Protein AF-A0A7X7U3M4-F1 (afdb_monomer_lite)

Sequence (155 aa):
MQDWWKLTDPLQEPLPTRQEGEWWSQWEEVFHYAGPAYDKSDVKLRYGSIVGVRQESLLAYTQLHAAVWPGVLSALGDVNIRNYSIYLGQVTPGEYVLFSYFEYIGGDFDADMKRMAADKVTQLWWTYTDPLQVRLPGAPQGAQWKAVEEVFHKN

Radius of gyration: 17.01 Å; chains: 1; bounding box: 39×33×51 Å

Secondary structure (DSSP, 8-state):
-HHHHHHHGGG----TTSPTT-SSPP-EEEEEE--S---GGG--EEEEEEEEE-GGGHHHHHHHHHT--HHHHHHHHHTTEEEEEEEEEEEETTEEEEEEEEEE-SS-HHHHHHHHHH-HHHHHHHHHHGGGEEPPTTPPTT-SSEEE-------

Foldseek 3Di:
DVVVCVVCVVVDDAFPCCDPPDRHRDWAWLAWAQADDDDPVLFPDKWKWKWWFAPVLVVVQSVCRVCPDVVLSVLCNVLQKGGWIWTWDARHVRTIMIMIIITGRDDDNVVSVVSCVPDPSSVVSCVRNLVRIHQDPPADVPDRIRIDDDPDDDD

Structure (mmCIF, N/CA/C/O backbone):
data_AF-A0A7X7U3M4-F1
#
_entry.id   AF-A0A7X7U3M4-F1
#
loop_
_atom_site.group_PDB
_atom_site.id
_atom_site.type_symbol
_atom_site.label_atom_id
_atom_site.label_alt_id
_atom_site.label_comp_id
_atom_site.label_asym_id
_atom_site.label_entity_id
_atom_site.label_seq_id
_atom_site.pdbx_PDB_ins_code
_atom_site.Cartn_x
_atom_site.Cartn_y
_atom_site.Cartn_z
_atom_site.occupancy
_atom_site.B_iso_or_equiv
_atom_site.auth_seq_id
_atom_site.auth_comp_id
_atom_site.auth_asym_id
_atom_site.auth_atom_id
_atom_site.pdbx_PDB_model_num
ATOM 1 N N . MET A 1 1 ? 7.571 -12.556 27.438 1.00 69.06 1 MET A N 1
ATOM 2 C CA . MET A 1 1 ? 6.467 -12.027 26.605 1.00 69.06 1 MET A CA 1
ATOM 3 C C . MET A 1 1 ? 5.533 -11.156 27.432 1.00 69.06 1 MET A C 1
ATOM 5 O O . MET A 1 1 ? 5.425 -9.986 27.119 1.00 69.06 1 MET A O 1
ATOM 9 N N . GLN A 1 2 ? 4.980 -11.657 28.543 1.00 79.50 2 GLN A N 1
ATOM 10 C CA . GLN A 1 2 ? 4.132 -10.854 29.443 1.00 79.50 2 GLN A CA 1
ATOM 11 C C . GLN A 1 2 ? 4.812 -9.573 29.970 1.00 79.50 2 GLN A C 1
ATOM 13 O O . GLN A 1 2 ? 4.181 -8.528 30.048 1.00 79.50 2 GLN A O 1
ATOM 18 N N . ASP A 1 3 ? 6.115 -9.613 30.275 1.00 88.00 3 ASP A N 1
ATOM 19 C CA . ASP A 1 3 ? 6.838 -8.408 30.719 1.00 88.00 3 ASP A CA 1
ATOM 20 C C . ASP A 1 3 ? 7.111 -7.397 29.600 1.00 88.00 3 ASP A C 1
ATOM 22 O O . ASP A 1 3 ? 7.260 -6.213 29.875 1.00 88.00 3 ASP A O 1
ATOM 26 N N . TRP A 1 4 ? 7.144 -7.846 28.342 1.00 84.25 4 TRP A N 1
ATOM 27 C CA . TRP A 1 4 ? 7.277 -6.953 27.189 1.00 84.25 4 TRP A CA 1
ATOM 28 C C . TRP A 1 4 ? 5.996 -6.139 26.989 1.00 84.25 4 TRP A C 1
ATOM 30 O O . TRP A 1 4 ? 6.060 -4.926 26.829 1.00 84.25 4 TRP A O 1
ATOM 40 N N . TRP A 1 5 ? 4.835 -6.786 27.114 1.00 86.44 5 TRP A N 1
ATOM 41 C CA . TRP A 1 5 ? 3.524 -6.140 27.001 1.00 86.44 5 TRP A CA 1
ATOM 42 C C . TRP A 1 5 ? 3.312 -5.041 28.044 1.00 86.44 5 TRP A C 1
ATOM 44 O O . TRP A 1 5 ? 2.864 -3.953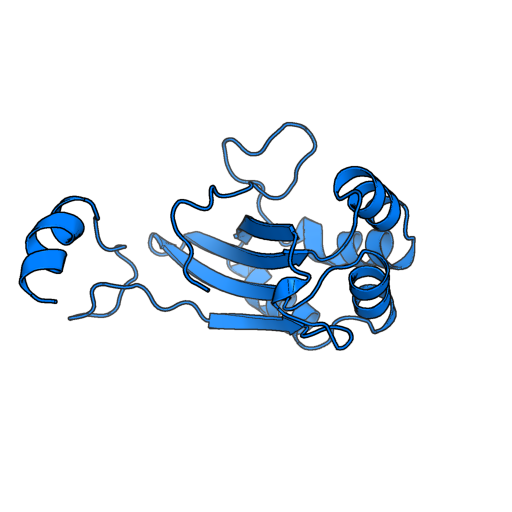 27.707 1.00 86.44 5 TRP A O 1
ATOM 54 N N . LYS A 1 6 ? 3.785 -5.232 29.283 1.00 88.94 6 LYS A N 1
ATOM 55 C CA . LYS A 1 6 ? 3.764 -4.169 30.311 1.00 88.94 6 LYS A CA 1
ATOM 56 C C . LYS A 1 6 ? 4.477 -2.882 29.878 1.00 88.94 6 LYS A C 1
ATOM 58 O O . LYS A 1 6 ? 4.138 -1.816 30.382 1.00 88.94 6 LYS A O 1
ATOM 63 N N . LEU A 1 7 ? 5.480 -2.987 29.004 1.00 90.06 7 LEU A N 1
ATOM 64 C CA . LEU A 1 7 ? 6.236 -1.843 28.496 1.00 90.06 7 LEU A CA 1
ATOM 65 C C . LEU A 1 7 ? 5.601 -1.246 27.236 1.00 90.06 7 LEU A C 1
ATOM 67 O O . LEU A 1 7 ? 5.669 -0.034 27.058 1.00 90.06 7 LEU A O 1
ATOM 71 N N . THR A 1 8 ? 5.010 -2.071 26.366 1.00 89.00 8 THR A N 1
ATOM 72 C CA . THR A 1 8 ? 4.501 -1.625 25.059 1.00 89.00 8 THR A CA 1
ATOM 73 C C . THR A 1 8 ? 3.020 -1.280 25.039 1.00 89.00 8 THR A C 1
ATOM 75 O O . THR A 1 8 ? 2.642 -0.365 24.314 1.00 89.00 8 THR A O 1
ATOM 78 N N . ASP A 1 9 ? 2.187 -1.969 25.817 1.00 88.25 9 ASP A N 1
ATOM 79 C CA . ASP A 1 9 ? 0.732 -1.769 25.817 1.00 88.25 9 ASP A CA 1
ATOM 80 C C . ASP A 1 9 ? 0.343 -0.346 26.248 1.00 88.25 9 ASP A C 1
ATOM 82 O O . ASP A 1 9 ? -0.516 0.243 25.596 1.00 88.25 9 ASP A O 1
ATOM 86 N N . PRO A 1 10 ? 0.998 0.285 27.249 1.00 93.00 10 PRO A N 1
ATOM 87 C CA . PRO A 1 10 ? 0.695 1.671 27.608 1.00 93.00 10 PRO A CA 1
ATOM 88 C C . PRO A 1 10 ? 1.074 2.704 26.535 1.00 93.00 10 PRO A C 1
ATOM 90 O O . PRO A 1 10 ? 0.710 3.868 26.670 1.00 93.00 10 PRO A O 1
ATOM 93 N N . LEU A 1 11 ? 1.838 2.314 25.505 1.00 92.06 11 LEU A N 1
ATOM 94 C CA . LEU A 1 11 ? 2.267 3.197 24.412 1.00 92.06 11 LEU A CA 1
ATOM 95 C C . LEU A 1 11 ? 1.285 3.196 23.233 1.00 92.06 11 LEU A C 1
ATOM 97 O O . LEU A 1 11 ? 1.547 3.846 22.221 1.00 92.06 11 LEU A O 1
ATOM 101 N N . GLN A 1 12 ? 0.201 2.427 23.324 1.00 91.50 12 GLN A N 1
ATOM 102 C CA . GLN A 1 12 ? -0.736 2.205 22.234 1.00 91.50 12 GLN A CA 1
ATOM 103 C C . GLN A 1 12 ? -2.165 2.386 22.730 1.00 91.50 12 GLN A C 1
ATOM 105 O O . GLN A 1 12 ? -2.521 1.967 23.828 1.00 91.50 12 GLN A O 1
ATOM 110 N N . GLU A 1 13 ? -3.003 2.967 21.880 1.00 92.38 13 GLU A N 1
ATOM 111 C CA . GLU A 1 13 ? -4.440 3.028 22.105 1.00 92.38 13 GLU A CA 1
ATOM 112 C C . GLU A 1 13 ? -5.133 2.164 21.050 1.00 92.38 13 GLU A C 1
ATOM 114 O O . GLU A 1 13 ? -4.891 2.340 19.850 1.00 92.38 13 GLU A O 1
ATOM 119 N N . PRO A 1 14 ? -5.970 1.201 21.463 1.00 93.25 14 PRO A N 1
ATOM 120 C CA . PRO A 1 14 ? -6.587 0.293 20.519 1.00 93.25 14 PRO A CA 1
ATOM 121 C C . PRO A 1 14 ? -7.682 1.021 19.726 1.00 93.25 14 PRO A C 1
ATOM 123 O O . PRO A 1 14 ? -8.498 1.757 20.291 1.00 93.25 14 PRO A O 1
ATOM 126 N N . LEU A 1 15 ? -7.734 0.794 18.409 1.00 95.31 15 LEU A N 1
ATOM 127 C CA . LEU A 1 15 ? -8.684 1.483 17.530 1.00 95.31 15 LEU A CA 1
ATOM 128 C C . LEU A 1 15 ? -10.141 1.205 17.940 1.00 95.31 15 LEU A C 1
ATOM 130 O O . LEU A 1 15 ? -10.464 0.074 18.320 1.00 95.31 15 LEU A O 1
ATOM 134 N N . PRO A 1 16 ? -11.055 2.188 17.827 1.00 95.81 16 PRO A N 1
ATOM 135 C CA . PRO A 1 16 ? -12.472 2.011 18.164 1.00 95.81 16 PRO A CA 1
ATOM 136 C C . PRO A 1 16 ? -13.198 1.006 17.254 1.00 95.81 16 PRO A C 1
ATOM 138 O O . PRO A 1 16 ? -14.312 0.600 17.563 1.00 95.81 16 PRO A O 1
ATOM 141 N N . THR A 1 17 ? -12.583 0.612 16.137 1.00 95.69 17 THR A N 1
ATOM 142 C CA . THR A 1 17 ? -13.132 -0.306 15.127 1.00 95.69 17 THR A CA 1
ATOM 143 C C . THR A 1 17 ? -12.759 -1.770 15.358 1.00 95.69 17 THR A C 1
ATOM 145 O O . THR A 1 17 ? -13.195 -2.634 14.599 1.00 95.69 17 THR A O 1
ATOM 148 N N . ARG A 1 18 ? -11.944 -2.071 16.376 1.00 95.50 18 ARG A N 1
ATOM 149 C CA . ARG A 1 18 ? -11.622 -3.456 16.746 1.00 95.50 18 ARG A CA 1
ATOM 150 C C . ARG A 1 18 ? -12.863 -4.198 17.250 1.00 95.50 18 ARG A C 1
ATOM 152 O O . ARG A 1 18 ? -13.808 -3.585 17.745 1.00 95.50 18 ARG A O 1
ATOM 159 N N . GLN A 1 19 ? -12.831 -5.522 17.169 1.00 93.19 19 GLN A N 1
ATOM 160 C CA . GLN A 1 19 ? -13.901 -6.362 17.707 1.00 93.19 19 GLN A CA 1
ATOM 161 C C . GLN A 1 19 ? -13.879 -6.380 19.244 1.00 93.19 19 GLN A C 1
ATOM 163 O O . GLN A 1 19 ? -12.860 -6.092 19.874 1.00 93.19 19 GLN A O 1
ATOM 168 N N . GLU A 1 20 ? -15.014 -6.710 19.860 1.00 94.06 20 GLU A N 1
ATOM 169 C CA . GLU A 1 20 ? -15.101 -6.845 21.315 1.00 94.06 20 GLU A CA 1
ATOM 170 C C . GLU A 1 20 ? -14.113 -7.907 21.819 1.00 94.06 20 GLU A C 1
ATOM 172 O O . GLU A 1 20 ? -14.048 -9.012 21.288 1.00 94.06 20 GLU A O 1
ATOM 177 N N . GLY A 1 21 ? -13.330 -7.558 22.842 1.00 92.56 21 GLY A N 1
ATOM 178 C CA . GLY A 1 21 ? -12.287 -8.428 23.391 1.00 92.56 21 GLY A CA 1
ATOM 179 C C . GLY A 1 21 ? -10.953 -8.395 22.637 1.00 92.56 21 GLY A C 1
ATOM 180 O O . GLY A 1 21 ? -9.962 -8.889 23.171 1.00 92.56 21 GLY A O 1
ATOM 181 N N . GLU A 1 22 ? -10.885 -7.762 21.464 1.00 93.44 22 GLU A N 1
ATOM 182 C CA . GLU A 1 22 ? -9.647 -7.632 20.695 1.00 93.44 22 GLU A CA 1
ATOM 183 C C . GLU A 1 22 ? -8.869 -6.363 21.066 1.00 93.44 22 GLU A C 1
ATOM 185 O O . GLU A 1 22 ? -9.443 -5.334 21.436 1.00 93.44 22 GLU A O 1
ATOM 190 N N . TRP A 1 23 ? -7.539 -6.426 20.939 1.00 91.31 23 TRP A N 1
ATOM 191 C CA . TRP A 1 23 ? -6.662 -5.248 21.020 1.00 91.31 23 TRP A CA 1
ATOM 192 C C . TRP A 1 23 ? -6.420 -4.632 19.636 1.00 91.31 23 TRP A C 1
ATOM 194 O O . TRP A 1 23 ? -6.431 -3.411 19.477 1.00 91.31 23 TRP A O 1
ATOM 204 N N . TRP A 1 24 ? -6.262 -5.480 18.616 1.00 92.56 24 TRP A N 1
ATOM 205 C CA . TRP A 1 24 ? -5.972 -5.079 17.241 1.00 92.56 24 TRP A CA 1
ATOM 206 C C . TRP A 1 24 ? -7.240 -5.019 16.388 1.00 92.56 24 TRP A C 1
ATOM 208 O O . TRP A 1 24 ? -8.119 -5.872 16.494 1.00 92.56 24 TRP A O 1
ATOM 218 N N . SER A 1 25 ? -7.318 -4.027 15.499 1.00 94.62 25 SER A N 1
ATOM 219 C CA . SER A 1 25 ? -8.343 -3.980 14.453 1.00 94.62 25 SER A CA 1
ATOM 220 C C . SER A 1 25 ? -7.844 -4.759 13.237 1.00 94.62 25 SER A C 1
ATOM 222 O O . SER A 1 25 ? -6.815 -4.410 12.664 1.00 94.62 25 SER A O 1
ATOM 224 N N . GLN A 1 26 ? -8.542 -5.836 12.877 1.00 94.69 26 GLN A N 1
ATOM 225 C CA . GLN A 1 26 ? -8.191 -6.675 11.729 1.00 94.69 26 GLN A CA 1
ATOM 226 C C . GLN A 1 26 ? -8.636 -5.999 10.432 1.00 94.69 26 GLN A C 1
ATOM 228 O O . GLN A 1 26 ? -9.783 -5.563 10.325 1.00 94.69 26 GLN A O 1
ATOM 233 N N . TRP A 1 27 ? -7.731 -5.896 9.461 1.00 96.81 27 TRP A N 1
ATOM 234 C CA . TRP A 1 27 ? -7.994 -5.290 8.153 1.00 96.81 27 TRP A CA 1
ATOM 235 C C . TRP A 1 27 ? -7.963 -6.366 7.065 1.00 96.81 27 TRP A C 1
ATOM 237 O O . TRP A 1 27 ? -7.209 -7.334 7.156 1.00 96.81 27 TRP A O 1
ATOM 247 N N . GLU A 1 28 ? -8.801 -6.209 6.045 1.00 97.00 28 GLU A N 1
ATOM 248 C CA . GLU A 1 28 ? -8.944 -7.170 4.949 1.00 97.00 28 GLU A CA 1
ATOM 249 C C . GLU A 1 28 ? -7.859 -6.940 3.895 1.00 97.00 28 GLU A C 1
ATOM 251 O O . GLU A 1 28 ? -7.699 -5.819 3.419 1.00 97.00 28 GLU A O 1
ATOM 256 N N . GLU A 1 29 ? -7.132 -7.983 3.489 1.00 98.38 29 GLU A N 1
ATOM 257 C CA . GLU A 1 29 ? -6.252 -7.899 2.319 1.00 98.38 29 GLU A CA 1
ATOM 258 C C . GLU A 1 29 ? -7.098 -7.915 1.039 1.00 98.38 29 GLU A C 1
ATOM 260 O O . GLU A 1 29 ? -7.714 -8.924 0.702 1.00 98.38 29 GLU A O 1
ATOM 265 N N . VAL A 1 30 ? -7.128 -6.792 0.322 1.00 98.31 30 VAL A N 1
ATOM 266 C CA . VAL A 1 30 ? -7.950 -6.616 -0.892 1.00 98.31 30 VAL A CA 1
ATOM 267 C C . VAL A 1 30 ? -7.138 -6.723 -2.183 1.00 98.31 30 VAL A C 1
ATOM 269 O O . VAL A 1 30 ? -7.698 -6.725 -3.279 1.00 98.31 30 VAL A O 1
ATOM 272 N N . PHE A 1 31 ? -5.814 -6.784 -2.065 1.00 98.62 31 PHE A N 1
ATOM 273 C CA . PHE A 1 31 ? -4.879 -6.950 -3.169 1.00 98.62 31 PHE A CA 1
ATOM 274 C C . PHE A 1 31 ? -3.604 -7.609 -2.663 1.00 98.62 31 PHE A C 1
ATOM 276 O O . PHE A 1 31 ? -3.084 -7.200 -1.625 1.00 98.62 31 PHE A O 1
ATOM 283 N N . HIS A 1 32 ? -3.066 -8.541 -3.448 1.00 98.62 32 HIS A N 1
ATOM 284 C CA . HIS A 1 32 ? -1.727 -9.073 -3.252 1.00 98.62 32 HIS A CA 1
ATOM 285 C C . HIS A 1 32 ? -1.036 -9.345 -4.592 1.00 98.62 32 HIS A C 1
ATOM 287 O O . HIS A 1 32 ? -1.610 -9.943 -5.505 1.00 98.62 32 HIS A O 1
ATOM 293 N N . TYR A 1 33 ? 0.231 -8.953 -4.684 1.00 98.62 33 TYR A N 1
ATOM 294 C CA . TYR A 1 33 ? 1.127 -9.231 -5.795 1.00 98.62 33 TYR A CA 1
ATOM 295 C C . TYR A 1 33 ? 2.501 -9.656 -5.273 1.00 98.62 33 TYR A C 1
ATOM 297 O O . TYR A 1 33 ? 3.300 -8.831 -4.833 1.00 98.62 33 TYR A O 1
ATOM 305 N N . ALA A 1 34 ? 2.810 -10.949 -5.384 1.00 98.25 34 ALA A N 1
ATOM 306 C CA . ALA A 1 34 ? 4.121 -11.478 -5.007 1.00 98.25 34 ALA A CA 1
ATOM 307 C C . ALA A 1 34 ? 5.256 -10.901 -5.878 1.00 98.25 34 ALA A C 1
ATOM 309 O O . ALA A 1 34 ? 6.338 -10.582 -5.381 1.00 98.25 34 ALA A O 1
ATOM 310 N N . GLY A 1 35 ? 4.985 -10.722 -7.173 1.00 97.69 35 GLY A N 1
ATOM 311 C CA . GLY A 1 35 ? 5.967 -10.329 -8.179 1.00 97.69 35 GLY A CA 1
ATOM 312 C C . GLY A 1 35 ? 6.920 -11.445 -8.609 1.00 97.69 35 GLY A C 1
ATOM 313 O O . GLY A 1 35 ? 6.748 -12.603 -8.220 1.00 97.69 35 GLY A O 1
ATOM 314 N N . PRO A 1 36 ? 7.904 -11.123 -9.470 1.00 97.94 36 PRO A N 1
ATOM 315 C CA . PRO A 1 36 ? 8.946 -12.064 -9.864 1.00 97.94 36 PRO A CA 1
ATOM 316 C C . PRO A 1 36 ? 9.709 -12.597 -8.650 1.00 97.94 36 PRO A C 1
ATOM 318 O O . PRO A 1 36 ? 9.924 -11.862 -7.687 1.00 97.94 36 PRO A O 1
ATOM 321 N N . ALA A 1 37 ? 10.170 -13.848 -8.721 1.00 97.75 37 ALA A N 1
ATOM 322 C CA . ALA A 1 37 ? 10.977 -14.450 -7.662 1.00 97.75 37 ALA A CA 1
ATOM 323 C C . ALA A 1 37 ? 12.201 -13.579 -7.313 1.00 97.75 37 ALA A C 1
ATOM 325 O O . ALA A 1 37 ? 12.839 -13.006 -8.198 1.00 97.75 37 ALA A O 1
ATOM 326 N N . TYR A 1 38 ? 12.507 -13.484 -6.021 1.00 97.75 38 TYR A N 1
ATOM 327 C CA . TYR A 1 38 ? 13.594 -12.681 -5.463 1.00 97.75 38 TYR A CA 1
ATOM 328 C C . TYR A 1 38 ? 14.060 -13.292 -4.135 1.00 97.75 38 TYR A C 1
ATOM 330 O O . TYR A 1 38 ? 13.319 -14.067 -3.520 1.00 97.75 38 TYR A O 1
ATOM 338 N N . ASP A 1 39 ? 15.271 -12.957 -3.691 1.00 97.00 39 ASP A N 1
ATOM 339 C CA . ASP A 1 39 ? 15.744 -13.320 -2.357 1.00 97.00 39 ASP A CA 1
ATOM 340 C C . ASP A 1 39 ? 15.363 -12.218 -1.356 1.00 97.00 39 ASP A C 1
ATOM 342 O O . ASP A 1 39 ? 15.499 -11.027 -1.638 1.00 97.00 39 ASP A O 1
ATOM 346 N N . LYS A 1 40 ? 14.908 -12.580 -0.150 1.00 94.88 40 LYS A N 1
ATOM 347 C CA . LYS A 1 40 ? 14.578 -11.582 0.884 1.00 94.88 40 LYS A CA 1
ATOM 348 C C . LYS A 1 40 ? 15.787 -10.736 1.303 1.00 94.88 40 LYS A C 1
ATOM 350 O O . LYS A 1 40 ? 15.608 -9.613 1.767 1.00 94.88 40 LYS A O 1
ATOM 355 N N . SER A 1 41 ? 17.007 -11.240 1.124 1.00 95.81 41 SER A N 1
ATOM 356 C CA . SER A 1 41 ? 18.248 -10.484 1.332 1.00 95.81 41 SER A CA 1
ATOM 357 C C . SER A 1 41 ? 18.498 -9.399 0.273 1.00 95.81 41 SER A C 1
ATOM 359 O O . SER A 1 41 ? 19.288 -8.479 0.512 1.00 95.81 41 SER A O 1
ATOM 361 N N . ASP A 1 42 ? 17.782 -9.434 -0.857 1.00 96.88 42 ASP A N 1
ATOM 362 C CA . ASP A 1 42 ? 17.838 -8.387 -1.879 1.00 96.88 42 ASP A CA 1
ATOM 363 C C . ASP A 1 42 ? 17.023 -7.147 -1.497 1.00 96.88 42 ASP A C 1
ATOM 365 O O . ASP A 1 42 ? 17.276 -6.072 -2.042 1.00 96.88 42 ASP A O 1
ATOM 369 N N . VAL A 1 43 ? 16.089 -7.259 -0.544 1.00 97.94 43 VAL A N 1
ATOM 370 C CA . VAL A 1 43 ? 15.217 -6.153 -0.122 1.00 97.94 43 VAL A CA 1
ATOM 371 C C . VAL A 1 43 ? 16.051 -4.990 0.408 1.00 97.94 43 VAL A C 1
ATOM 373 O O . VAL A 1 43 ? 16.730 -5.091 1.432 1.00 97.94 43 VAL A O 1
ATOM 376 N N . LYS A 1 44 ? 15.984 -3.860 -0.300 1.00 97.06 44 LYS A N 1
ATOM 377 C CA . LYS A 1 44 ? 16.674 -2.610 0.053 1.00 97.06 44 LYS A CA 1
ATOM 378 C C . LYS A 1 44 ? 15.780 -1.663 0.834 1.00 97.06 44 LYS A C 1
ATOM 380 O O . LYS A 1 44 ? 16.278 -0.871 1.628 1.00 97.06 44 LYS A O 1
ATOM 385 N N . LEU A 1 45 ? 14.473 -1.752 0.609 1.00 97.00 45 LEU A N 1
ATOM 386 C CA . LEU A 1 45 ? 13.474 -0.897 1.229 1.00 97.00 45 LEU A CA 1
ATOM 387 C C . LEU A 1 45 ? 12.175 -1.680 1.419 1.00 97.00 45 LEU A C 1
ATOM 389 O O . LEU A 1 45 ? 11.747 -2.417 0.533 1.00 97.00 45 LEU A O 1
ATOM 393 N N . ARG A 1 46 ? 11.534 -1.475 2.564 1.00 98.25 46 ARG A N 1
ATOM 394 C CA . ARG A 1 46 ? 10.125 -1.792 2.790 1.00 98.25 46 ARG A CA 1
ATOM 395 C C . ARG A 1 46 ? 9.378 -0.476 2.864 1.00 98.25 46 ARG A C 1
ATOM 397 O O . ARG A 1 46 ? 9.851 0.469 3.494 1.00 98.25 46 ARG A O 1
ATOM 404 N N . TYR A 1 47 ? 8.248 -0.399 2.183 1.00 98.19 47 TYR A N 1
ATOM 405 C CA . TYR A 1 47 ? 7.527 0.852 2.039 1.00 98.19 47 TYR A CA 1
ATOM 406 C C . TYR A 1 47 ? 6.068 0.668 2.419 1.00 98.19 47 TYR A C 1
ATOM 408 O O . TYR A 1 47 ? 5.322 -0.051 1.753 1.00 98.19 47 TYR A O 1
ATOM 416 N N . GLY A 1 48 ? 5.676 1.336 3.501 1.00 98.38 48 GLY A N 1
ATOM 417 C CA . GLY A 1 48 ? 4.292 1.459 3.921 1.00 98.38 48 GLY A CA 1
ATOM 418 C C . GLY A 1 48 ? 3.706 2.798 3.478 1.00 98.38 48 GLY A C 1
ATOM 419 O O . GLY A 1 48 ? 4.366 3.835 3.586 1.00 98.38 48 GLY A O 1
ATOM 420 N N . SER A 1 49 ? 2.447 2.821 3.047 1.00 98.31 49 SER A N 1
ATOM 421 C CA . SER A 1 49 ? 1.727 4.081 2.840 1.00 98.31 49 SER A CA 1
ATOM 422 C C . SER A 1 49 ? 0.230 3.948 3.087 1.00 98.31 49 SER A C 1
ATOM 424 O O . SER A 1 49 ? -0.307 2.845 3.102 1.00 98.31 49 SER A O 1
ATOM 426 N N . ILE A 1 50 ? -0.446 5.072 3.320 1.00 98.44 50 ILE A N 1
ATOM 427 C CA . ILE A 1 50 ? -1.885 5.120 3.573 1.00 98.44 50 ILE A CA 1
ATOM 428 C C . ILE A 1 50 ? -2.595 6.132 2.675 1.00 98.44 50 ILE A C 1
ATOM 430 O O . ILE A 1 50 ? -2.054 7.195 2.348 1.00 98.44 50 ILE A O 1
ATOM 434 N N . VAL A 1 51 ? -3.843 5.826 2.331 1.00 98.62 51 VAL A N 1
ATOM 435 C CA . VAL A 1 51 ? -4.779 6.747 1.675 1.00 98.62 51 VAL A CA 1
ATOM 436 C C . VAL A 1 51 ? -6.194 6.484 2.188 1.00 98.62 51 VAL A C 1
ATOM 438 O O . VAL A 1 51 ? -6.512 5.372 2.605 1.00 98.62 51 VAL A O 1
ATOM 441 N N . GLY A 1 52 ? -7.056 7.498 2.190 1.00 98.25 52 GLY A N 1
ATOM 442 C CA . GLY A 1 52 ? -8.473 7.295 2.471 1.00 98.25 52 GLY A CA 1
ATOM 443 C C . GLY A 1 52 ? -9.187 6.681 1.268 1.00 98.25 52 GLY A C 1
ATOM 444 O O . GLY A 1 52 ? -8.739 6.809 0.127 1.00 98.25 52 GLY A O 1
ATOM 445 N N . VAL A 1 53 ? -10.335 6.059 1.500 1.00 97.94 53 VAL A N 1
ATOM 446 C CA . VAL A 1 53 ? -11.244 5.605 0.440 1.00 97.94 53 VAL A CA 1
ATOM 447 C C . VAL A 1 53 ? -12.672 5.935 0.849 1.00 97.94 53 VAL A C 1
ATOM 449 O O . VAL A 1 53 ? -13.025 5.857 2.024 1.00 97.94 53 VAL A O 1
ATOM 452 N N . ARG A 1 54 ? -13.499 6.375 -0.102 1.00 94.81 54 ARG A N 1
ATOM 453 C CA . ARG A 1 54 ? -14.894 6.709 0.215 1.00 94.81 54 ARG A CA 1
ATOM 454 C C . ARG A 1 54 ? -15.722 5.439 0.365 1.00 94.81 54 ARG A C 1
ATOM 456 O O . ARG A 1 54 ? -15.488 4.467 -0.352 1.00 94.81 54 ARG A O 1
ATOM 463 N N . GLN A 1 55 ? -16.702 5.452 1.265 1.00 96.56 55 GLN A N 1
ATOM 464 C CA . GLN A 1 55 ? -17.538 4.281 1.531 1.00 96.56 55 GLN A CA 1
ATOM 465 C C . GLN A 1 55 ? -18.274 3.806 0.267 1.00 96.56 55 GLN A C 1
ATOM 467 O O . GLN A 1 55 ? -18.347 2.609 -0.004 1.00 96.56 55 GLN A O 1
ATOM 472 N N . GLU A 1 56 ? -18.771 4.733 -0.549 1.00 97.56 56 GLU A N 1
ATOM 473 C CA . GLU A 1 56 ? -19.427 4.428 -1.822 1.00 97.56 56 GLU A CA 1
ATOM 474 C C . GLU A 1 56 ? -18.470 3.856 -2.882 1.00 97.56 56 GLU A C 1
ATOM 476 O O . GLU A 1 56 ? -18.914 3.217 -3.835 1.00 97.56 56 GLU A O 1
ATOM 481 N N . SER A 1 57 ? -17.160 4.044 -2.706 1.00 98.00 57 SER A N 1
ATOM 482 C CA . SER A 1 57 ? -16.125 3.560 -3.621 1.00 98.00 57 SER A CA 1
ATOM 483 C C . SER A 1 57 ? -15.616 2.158 -3.285 1.00 98.00 57 SER A C 1
ATOM 485 O O . SER A 1 57 ? -14.906 1.579 -4.105 1.00 98.00 57 SER A O 1
ATOM 487 N N . LEU A 1 58 ? -15.944 1.603 -2.111 1.00 97.94 58 LEU A N 1
ATOM 488 C CA . LEU A 1 58 ? -15.340 0.359 -1.612 1.00 97.94 58 LEU A CA 1
ATOM 489 C C . LEU A 1 58 ? -15.507 -0.803 -2.589 1.00 97.94 58 LEU A C 1
ATOM 491 O O . LEU A 1 58 ? -14.522 -1.436 -2.954 1.00 97.94 58 LEU A O 1
ATOM 495 N N . LEU A 1 59 ? -16.735 -1.035 -3.064 1.00 98.06 59 LEU A N 1
ATOM 496 C CA . LEU A 1 59 ? -17.021 -2.128 -3.994 1.00 98.06 59 LEU A CA 1
ATOM 497 C C . LEU A 1 59 ? -16.250 -1.974 -5.310 1.00 98.06 59 LEU A C 1
ATOM 499 O O . LEU A 1 59 ? -15.663 -2.935 -5.798 1.00 98.06 59 LEU A O 1
ATOM 503 N N . ALA A 1 60 ? -16.231 -0.767 -5.878 1.00 98.19 60 ALA A N 1
ATOM 504 C CA . ALA A 1 60 ? -15.506 -0.507 -7.118 1.00 98.19 60 ALA A CA 1
ATOM 505 C C . ALA A 1 60 ? -13.994 -0.704 -6.927 1.00 98.19 60 ALA A C 1
ATOM 507 O O . ALA A 1 60 ? -13.334 -1.309 -7.770 1.00 98.19 60 ALA A O 1
ATOM 508 N N . TYR A 1 61 ? -13.453 -0.233 -5.801 1.00 98.44 61 TYR A N 1
ATOM 509 C CA . TYR A 1 61 ? -12.034 -0.345 -5.490 1.00 98.44 61 TYR A CA 1
ATOM 510 C C . TYR A 1 61 ? -11.600 -1.807 -5.349 1.00 98.44 61 TYR A C 1
ATOM 512 O O . TYR A 1 61 ? -10.615 -2.207 -5.973 1.00 98.44 61 TYR A O 1
ATOM 520 N N . THR A 1 62 ? -12.335 -2.610 -4.574 1.00 98.00 62 THR A N 1
ATOM 521 C CA . THR A 1 62 ? -11.998 -4.024 -4.352 1.00 98.00 62 THR A CA 1
ATOM 522 C C . THR A 1 62 ? -12.185 -4.860 -5.613 1.00 98.00 62 THR A C 1
ATOM 524 O O . THR A 1 62 ? -11.338 -5.696 -5.911 1.00 98.00 62 THR A O 1
ATOM 527 N N . GLN A 1 63 ? -13.216 -4.595 -6.423 1.00 97.94 63 GLN A N 1
ATOM 528 C CA . GLN A 1 63 ? -13.406 -5.285 -7.705 1.00 97.94 63 GLN A CA 1
ATOM 529 C C . GLN A 1 63 ? -12.284 -5.000 -8.704 1.00 97.94 63 GLN A C 1
ATOM 531 O O . GLN A 1 63 ? -11.810 -5.924 -9.364 1.00 97.94 63 GLN A O 1
ATOM 536 N N . LEU A 1 64 ? -11.836 -3.744 -8.805 1.00 98.06 64 LEU A N 1
ATOM 537 C CA . LEU A 1 64 ? -10.683 -3.396 -9.635 1.00 98.06 64 LEU A CA 1
ATOM 538 C C . LEU A 1 64 ? -9.435 -4.160 -9.169 1.00 98.06 64 LEU A C 1
ATOM 540 O O . LEU A 1 64 ? -8.748 -4.775 -9.982 1.00 98.06 64 LEU A O 1
ATOM 544 N N . HIS A 1 65 ? -9.170 -4.182 -7.863 1.00 98.38 65 HIS A N 1
ATOM 545 C CA . HIS A 1 65 ? -7.977 -4.819 -7.304 1.00 98.38 65 HIS A CA 1
ATOM 546 C C . HIS A 1 65 ? -8.025 -6.355 -7.286 1.00 98.38 65 HIS A C 1
ATOM 548 O O . HIS A 1 65 ? -6.975 -6.993 -7.315 1.00 98.38 65 HIS A O 1
ATOM 554 N N . ALA A 1 66 ? -9.209 -6.962 -7.352 1.00 97.56 66 ALA A N 1
ATOM 555 C CA . ALA A 1 66 ? -9.353 -8.402 -7.557 1.00 97.56 66 ALA A CA 1
ATOM 556 C C . ALA A 1 66 ? -8.952 -8.847 -8.979 1.00 97.56 66 ALA A C 1
ATOM 558 O O . ALA A 1 66 ? -8.671 -10.024 -9.202 1.00 97.56 66 ALA A O 1
ATOM 559 N N . ALA A 1 67 ? -8.926 -7.922 -9.946 1.00 96.62 67 ALA A N 1
ATOM 560 C CA . ALA A 1 67 ? -8.639 -8.195 -11.353 1.00 96.62 67 ALA A CA 1
ATOM 561 C C . ALA A 1 67 ? -7.722 -7.124 -11.973 1.00 96.62 67 ALA A C 1
ATOM 563 O O . ALA A 1 67 ? -8.006 -6.585 -13.048 1.00 96.62 67 ALA A O 1
ATOM 564 N N . VAL A 1 68 ? -6.613 -6.814 -11.290 1.00 98.12 68 VAL A N 1
ATOM 565 C CA . VAL A 1 68 ? -5.625 -5.843 -11.782 1.00 98.12 68 VAL A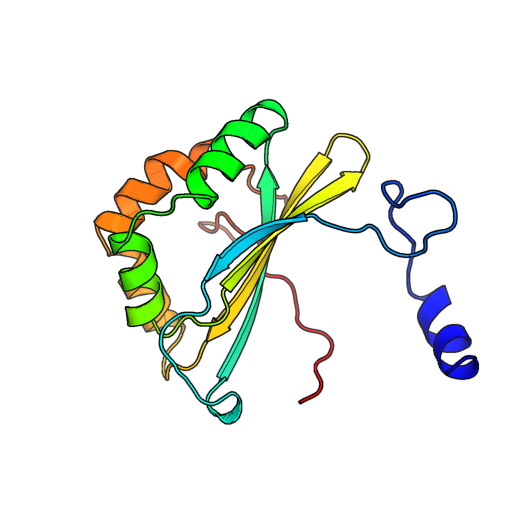 CA 1
ATOM 566 C C . VAL A 1 68 ? -5.116 -6.243 -13.164 1.00 98.12 68 VAL A C 1
ATOM 568 O O . VAL A 1 68 ? -4.841 -7.411 -13.447 1.00 98.12 68 VAL A O 1
ATOM 571 N N . TRP A 1 69 ? -4.984 -5.255 -14.048 1.00 98.31 69 TRP A N 1
ATOM 572 C CA . TRP A 1 69 ? -4.542 -5.493 -15.416 1.00 98.31 69 TRP A CA 1
ATOM 573 C C . TRP A 1 69 ? -3.122 -6.079 -15.445 1.00 98.31 69 TRP A C 1
ATOM 575 O O . TRP A 1 69 ? -2.231 -5.538 -14.784 1.00 98.31 69 TRP A O 1
ATOM 585 N N . PRO A 1 70 ? -2.850 -7.107 -16.274 1.00 98.25 70 PRO A N 1
ATOM 586 C CA . PRO A 1 70 ? -1.523 -7.718 -16.350 1.00 98.25 70 PRO A CA 1
ATOM 587 C C . PRO A 1 70 ? -0.393 -6.722 -16.642 1.00 98.25 70 PRO A C 1
ATOM 589 O O . PRO A 1 70 ? 0.703 -6.869 -16.114 1.00 98.25 70 PRO A O 1
ATOM 592 N N . GLY A 1 71 ? -0.662 -5.679 -17.437 1.00 98.00 71 GLY A N 1
ATOM 593 C CA . GLY A 1 71 ? 0.323 -4.633 -17.725 1.00 98.00 71 GLY A CA 1
ATOM 594 C C . GLY A 1 71 ? 0.691 -3.778 -16.506 1.00 98.00 71 GLY A C 1
ATOM 595 O O . GLY A 1 71 ? 1.847 -3.395 -16.377 1.00 98.00 71 GLY A O 1
ATOM 596 N N . VAL A 1 72 ? -0.242 -3.549 -15.574 1.00 98.31 72 VAL A N 1
ATOM 597 C CA . VAL A 1 72 ? 0.046 -2.855 -14.305 1.00 98.31 72 VAL A CA 1
ATOM 598 C C . VAL A 1 72 ? 0.920 -3.736 -13.412 1.00 98.31 72 VAL A C 1
ATOM 600 O O . VAL A 1 72 ? 1.913 -3.268 -12.863 1.00 98.31 72 VAL A O 1
ATOM 603 N N . LEU A 1 73 ? 0.602 -5.032 -13.312 1.00 98.56 73 LEU A N 1
ATOM 604 C CA . LEU A 1 73 ? 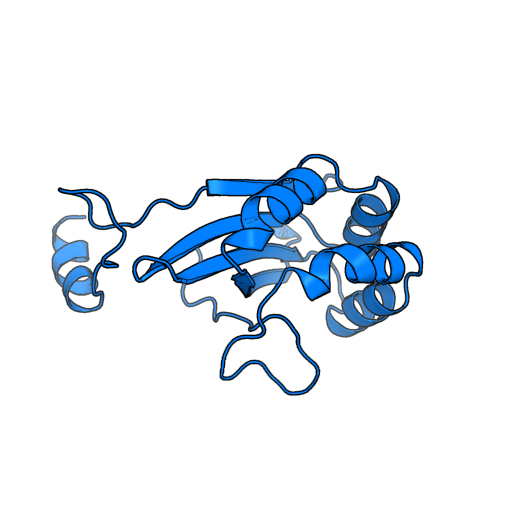1.420 -5.987 -12.554 1.00 98.56 73 LEU A CA 1
ATOM 605 C C . LEU A 1 73 ? 2.837 -6.105 -13.136 1.00 98.56 73 LEU A C 1
ATOM 607 O O . LEU A 1 73 ? 3.814 -6.091 -12.388 1.00 98.56 73 LEU A O 1
ATOM 611 N N . SER A 1 74 ? 2.961 -6.150 -14.467 1.00 98.25 74 SER A N 1
ATOM 612 C CA . SER A 1 74 ? 4.260 -6.120 -15.150 1.00 98.25 74 SER A CA 1
ATOM 613 C C . SER A 1 74 ? 5.039 -4.856 -14.801 1.00 98.25 74 SER A C 1
ATOM 615 O O . SER A 1 74 ? 6.182 -4.963 -14.368 1.00 98.25 74 SER A O 1
ATOM 617 N N . ALA A 1 75 ? 4.406 -3.680 -14.893 1.00 98.12 75 ALA A N 1
ATOM 618 C CA . ALA A 1 75 ? 5.048 -2.406 -14.582 1.00 98.12 75 ALA A CA 1
ATOM 619 C C . ALA A 1 75 ? 5.597 -2.368 -13.145 1.00 98.12 75 ALA A C 1
ATOM 621 O O . ALA A 1 75 ? 6.728 -1.931 -12.950 1.00 98.12 75 ALA A O 1
ATOM 622 N N . LEU A 1 76 ? 4.856 -2.895 -12.158 1.00 98.38 76 LEU A N 1
ATOM 623 C CA . LEU A 1 76 ? 5.337 -3.056 -10.775 1.00 98.38 76 LEU A CA 1
ATOM 624 C C . LEU A 1 76 ? 6.588 -3.950 -10.707 1.00 98.38 76 LEU A C 1
ATOM 626 O O . LEU A 1 76 ? 7.579 -3.608 -10.059 1.00 98.38 76 LEU A O 1
ATOM 630 N N . GLY A 1 77 ? 6.554 -5.097 -11.392 1.00 98.31 77 GLY A N 1
ATOM 631 C CA . GLY A 1 77 ? 7.686 -6.023 -11.458 1.00 98.31 77 GLY A CA 1
ATOM 632 C C . GLY A 1 77 ? 8.936 -5.381 -12.066 1.00 98.31 77 GLY A C 1
ATOM 633 O O . GLY A 1 77 ? 10.029 -5.526 -11.504 1.00 98.31 77 GLY A O 1
ATOM 634 N N . ASP A 1 78 ? 8.747 -4.635 -13.156 1.00 98.31 78 ASP A N 1
ATOM 635 C CA . ASP A 1 78 ? 9.792 -3.950 -13.917 1.00 98.31 78 ASP A CA 1
ATOM 636 C C . ASP A 1 78 ? 10.489 -2.860 -13.100 1.00 98.31 78 ASP A C 1
ATOM 638 O O . ASP A 1 78 ? 11.668 -2.595 -13.338 1.00 98.31 78 ASP A O 1
ATOM 642 N N . VAL A 1 79 ? 9.794 -2.240 -12.140 1.00 98.50 79 VAL A N 1
ATOM 643 C CA . VAL A 1 79 ? 10.329 -1.223 -11.208 1.00 98.50 79 VAL A CA 1
ATOM 644 C C . VAL A 1 79 ? 10.730 -1.803 -9.852 1.00 98.50 79 VAL A C 1
ATOM 646 O O . VAL A 1 79 ? 10.762 -1.104 -8.844 1.00 98.50 79 VAL A O 1
ATOM 649 N N . ASN A 1 80 ? 11.057 -3.098 -9.833 1.00 98.69 80 ASN A N 1
ATOM 650 C CA . ASN A 1 80 ? 11.633 -3.792 -8.683 1.00 98.69 80 ASN A CA 1
ATOM 651 C C . ASN A 1 80 ? 10.738 -3.827 -7.430 1.00 98.69 80 ASN A C 1
ATOM 653 O O . ASN A 1 80 ? 11.244 -4.053 -6.330 1.00 98.69 80 ASN A O 1
ATOM 657 N N . ILE A 1 81 ? 9.420 -3.665 -7.589 1.00 98.62 81 ILE A N 1
ATOM 658 C CA . ILE A 1 81 ? 8.439 -3.870 -6.516 1.00 98.62 81 ILE A CA 1
ATOM 659 C C . ILE A 1 81 ? 8.115 -5.365 -6.395 1.00 98.62 81 ILE A C 1
ATOM 661 O O . ILE A 1 81 ? 7.897 -6.057 -7.396 1.00 98.62 81 ILE A O 1
ATOM 665 N N . ARG A 1 82 ? 8.089 -5.864 -5.160 1.00 98.69 82 ARG A N 1
ATOM 666 C CA . ARG A 1 82 ? 7.793 -7.244 -4.762 1.00 98.69 82 ARG A CA 1
ATOM 667 C C . ARG A 1 82 ? 6.858 -7.251 -3.561 1.00 98.69 82 ARG A C 1
ATOM 669 O O . ARG A 1 82 ? 6.786 -6.263 -2.832 1.00 98.69 82 ARG A O 1
ATOM 676 N N . ASN A 1 83 ? 6.177 -8.377 -3.356 1.00 98.62 83 ASN A N 1
ATOM 677 C CA . ASN A 1 83 ? 5.366 -8.633 -2.163 1.00 98.62 83 ASN A CA 1
ATOM 678 C C . ASN A 1 83 ? 4.442 -7.453 -1.798 1.00 98.62 83 ASN A C 1
ATOM 680 O O . ASN A 1 83 ? 4.438 -6.969 -0.667 1.00 98.62 83 ASN A O 1
ATOM 684 N N . TYR A 1 84 ? 3.725 -6.937 -2.799 1.00 98.81 84 TYR A N 1
ATOM 685 C CA . TYR A 1 84 ? 2.869 -5.769 -2.657 1.00 98.81 84 TYR A CA 1
ATOM 686 C C . TYR A 1 84 ? 1.464 -6.198 -2.223 1.00 98.81 84 TYR A C 1
ATOM 688 O O . TYR A 1 84 ? 0.733 -6.779 -3.022 1.00 98.81 84 TYR A O 1
ATOM 696 N N . SER A 1 85 ? 1.074 -5.863 -0.992 1.00 98.88 85 SER A N 1
ATOM 697 C CA . SER A 1 85 ? -0.302 -5.991 -0.500 1.00 98.88 85 SER A CA 1
ATOM 698 C C . SER A 1 85 ? -0.965 -4.631 -0.252 1.00 98.88 85 SER A C 1
ATOM 700 O O . SER A 1 85 ? -0.307 -3.651 0.110 1.00 98.88 85 SER A O 1
ATOM 702 N N . ILE A 1 86 ? -2.291 -4.579 -0.408 1.00 98.81 86 ILE A N 1
ATOM 703 C CA . ILE A 1 86 ? -3.130 -3.468 0.064 1.00 98.81 86 ILE A CA 1
ATOM 704 C C . ILE A 1 86 ? -4.195 -4.029 1.003 1.00 98.81 86 ILE A C 1
ATOM 706 O O . ILE A 1 86 ? -4.936 -4.941 0.636 1.00 98.81 86 ILE A O 1
ATOM 710 N N . TYR A 1 87 ? -4.290 -3.442 2.192 1.00 98.75 87 TYR A N 1
ATOM 711 C CA . TYR A 1 87 ? -5.269 -3.769 3.219 1.00 98.75 87 TYR A CA 1
ATOM 712 C C . TYR A 1 87 ? -6.316 -2.666 3.326 1.00 98.75 87 TYR A C 1
ATOM 714 O O . TYR A 1 87 ? -5.967 -1.488 3.361 1.00 98.75 87 TYR A O 1
ATOM 722 N N . LEU A 1 88 ? -7.586 -3.043 3.417 1.00 98.44 88 LEU A N 1
ATOM 723 C 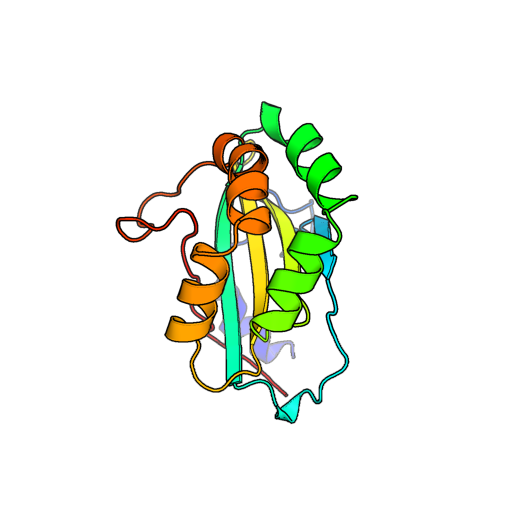CA . LEU A 1 88 ? -8.716 -2.161 3.671 1.00 98.44 88 LEU A CA 1
ATOM 724 C C . LEU A 1 88 ? -9.168 -2.308 5.124 1.00 98.44 88 LEU A C 1
ATOM 726 O O . LEU A 1 88 ? -9.470 -3.407 5.587 1.00 98.44 88 LEU A O 1
ATOM 730 N N . GLY A 1 89 ? -9.288 -1.188 5.827 1.00 97.25 89 GLY A N 1
ATOM 731 C CA . GLY A 1 89 ? -9.867 -1.173 7.161 1.00 97.25 89 GLY A CA 1
ATOM 732 C C . GLY A 1 89 ? -10.456 0.171 7.541 1.00 97.25 89 GLY A C 1
ATOM 733 O O . GLY A 1 89 ? -10.660 1.046 6.699 1.00 97.25 89 GLY A O 1
ATOM 734 N N . GLN A 1 90 ? -10.755 0.316 8.828 1.00 95.88 90 GLN A N 1
ATOM 735 C CA . GLN A 1 90 ? -11.324 1.532 9.395 1.00 95.88 90 GLN A CA 1
ATOM 736 C C . GLN A 1 90 ? -10.516 1.981 10.607 1.00 95.88 90 GLN A C 1
ATOM 738 O O . GLN A 1 90 ? -10.187 1.168 11.476 1.00 95.88 90 GLN A O 1
ATOM 743 N N . VAL A 1 91 ? -10.237 3.280 10.688 1.00 91.69 91 VAL A N 1
ATOM 744 C CA . VAL A 1 91 ? -9.578 3.890 11.857 1.00 91.69 91 VAL A CA 1
ATOM 745 C C . VAL A 1 91 ? -10.628 4.349 12.863 1.00 91.69 91 VAL A C 1
ATOM 747 O O . VAL A 1 91 ? -10.545 4.015 14.043 1.00 91.69 91 VAL A O 1
ATOM 750 N N . THR A 1 92 ? -11.657 5.042 12.382 1.00 93.75 92 THR A N 1
ATOM 751 C CA . THR A 1 92 ? -12.876 5.348 13.134 1.00 93.75 92 THR A CA 1
ATOM 752 C C . THR A 1 92 ? -14.088 4.783 12.384 1.00 93.75 92 THR A C 1
ATOM 754 O O . THR A 1 92 ? -13.989 4.530 11.180 1.00 93.75 92 THR A O 1
ATOM 757 N N . PRO A 1 93 ? -15.226 4.526 13.057 1.00 94.06 93 PRO A N 1
ATOM 758 C CA . PRO A 1 93 ? -16.416 4.017 12.382 1.00 94.06 93 PRO A CA 1
ATOM 759 C C . PRO A 1 93 ? -16.850 4.923 11.220 1.00 94.06 93 PRO A C 1
ATOM 761 O O . PRO A 1 93 ? -17.177 6.090 11.424 1.00 94.06 93 PRO A O 1
ATOM 764 N N . GLY A 1 94 ? -16.868 4.372 10.006 1.00 93.19 94 GLY A N 1
ATOM 765 C CA . GLY A 1 94 ? -17.228 5.093 8.779 1.00 93.19 94 GLY A CA 1
ATOM 766 C C . GLY A 1 94 ? -16.062 5.781 8.056 1.00 93.19 94 GLY A C 1
ATOM 767 O O . GLY A 1 94 ? -16.236 6.205 6.914 1.00 93.19 94 GLY A O 1
ATOM 768 N N . GLU A 1 95 ? -14.868 5.842 8.653 1.00 94.88 95 GLU A N 1
ATOM 769 C CA . GLU A 1 95 ? -13.654 6.344 8.001 1.00 94.88 95 GLU A CA 1
ATOM 770 C C . GLU A 1 95 ? -12.786 5.183 7.514 1.00 94.88 95 GLU A C 1
ATOM 772 O O . GLU A 1 95 ? -12.076 4.535 8.289 1.00 94.88 95 GLU A O 1
ATOM 777 N N . TYR A 1 96 ? -12.832 4.936 6.204 1.00 97.62 96 TYR A N 1
ATOM 778 C CA . TYR A 1 96 ? -12.098 3.850 5.570 1.00 97.62 96 TYR A CA 1
ATOM 779 C C . TYR A 1 96 ? -10.715 4.298 5.102 1.00 97.62 96 TYR A C 1
ATOM 781 O O . TYR A 1 96 ? -10.547 5.347 4.470 1.00 97.62 96 TYR A O 1
ATOM 789 N N . VAL A 1 97 ? -9.726 3.457 5.384 1.00 98.12 97 VAL A N 1
ATOM 790 C CA . VAL A 1 97 ? -8.323 3.667 5.036 1.00 98.12 97 VAL A CA 1
ATOM 791 C C . VAL A 1 97 ? -7.800 2.429 4.328 1.00 98.12 97 VAL A C 1
ATOM 793 O O . VAL A 1 97 ? -8.112 1.296 4.695 1.00 98.12 97 VAL A O 1
ATOM 796 N N . LEU A 1 98 ? -6.989 2.670 3.308 1.00 98.62 98 LEU A N 1
ATOM 797 C CA . LEU A 1 98 ? -6.166 1.666 2.665 1.00 98.62 98 LEU A CA 1
ATOM 798 C C . LEU A 1 98 ? -4.746 1.794 3.211 1.00 98.62 98 LEU A C 1
ATOM 800 O O . LEU A 1 98 ? -4.191 2.894 3.211 1.00 98.62 98 LEU A O 1
ATOM 804 N N . PHE A 1 99 ? -4.159 0.685 3.646 1.00 98.62 99 PHE A N 1
ATOM 805 C CA . PHE A 1 99 ? -2.735 0.574 3.948 1.00 98.62 99 PHE A CA 1
ATOM 806 C C . PHE A 1 99 ? -2.057 -0.267 2.872 1.00 98.62 99 PHE A C 1
ATOM 808 O O . PHE A 1 99 ? -2.436 -1.410 2.636 1.00 98.62 99 PHE A O 1
ATOM 815 N N . SER A 1 100 ? -1.057 0.304 2.215 1.00 98.50 100 SER A N 1
ATOM 816 C CA . SER A 1 100 ? -0.230 -0.359 1.217 1.00 98.50 100 SER A CA 1
ATOM 817 C C . SER A 1 100 ? 1.089 -0.785 1.858 1.00 98.50 100 SER A C 1
ATOM 819 O O . SER A 1 100 ? 1.702 0.013 2.567 1.00 98.50 100 SER A O 1
ATOM 821 N N . TYR A 1 101 ? 1.581 -1.975 1.538 1.00 98.75 101 TYR A N 1
ATOM 822 C CA . TYR A 1 101 ? 2.932 -2.421 1.884 1.00 98.75 101 TYR A CA 1
ATOM 823 C C . TYR A 1 101 ? 3.585 -3.072 0.675 1.00 98.75 101 TYR A C 1
ATOM 825 O O . TYR A 1 101 ? 2.976 -3.956 0.083 1.00 98.75 101 TYR A O 1
ATOM 833 N N . PHE A 1 102 ? 4.821 -2.702 0.347 1.00 98.75 102 PHE A N 1
ATOM 834 C CA . PHE A 1 102 ? 5.625 -3.448 -0.617 1.00 98.75 102 PHE A CA 1
ATOM 835 C C . PHE A 1 102 ? 7.105 -3.503 -0.239 1.00 98.75 102 PHE A C 1
ATOM 837 O O . PHE A 1 102 ? 7.617 -2.678 0.522 1.00 98.75 102 PHE A O 1
ATOM 844 N N . GLU A 1 103 ? 7.805 -4.463 -0.833 1.00 98.69 103 GLU A N 1
ATOM 845 C CA . GLU A 1 103 ? 9.255 -4.605 -0.776 1.00 98.69 103 GLU A CA 1
ATOM 846 C C . GLU A 1 103 ? 9.874 -4.131 -2.086 1.00 98.69 103 GLU A C 1
ATOM 848 O O . GLU A 1 103 ? 9.384 -4.429 -3.175 1.00 98.69 103 GLU A O 1
ATOM 853 N N . TYR A 1 104 ? 10.968 -3.391 -1.988 1.00 98.69 104 TYR A N 1
ATOM 854 C CA . TYR A 1 104 ? 11.712 -2.895 -3.132 1.00 98.69 104 TYR A CA 1
ATOM 855 C C . TYR A 1 104 ? 13.131 -3.457 -3.120 1.00 98.69 104 TYR A C 1
ATOM 857 O O . TYR A 1 104 ? 13.843 -3.373 -2.113 1.00 98.69 104 TYR A O 1
ATOM 865 N N . ILE A 1 105 ? 13.535 -4.026 -4.256 1.00 98.69 105 ILE A N 1
ATOM 866 C CA . ILE A 1 105 ? 14.820 -4.730 -4.415 1.00 98.69 105 ILE A CA 1
ATOM 867 C C . ILE A 1 105 ? 15.803 -4.010 -5.354 1.00 98.69 105 ILE A C 1
ATOM 869 O O . ILE A 1 105 ? 16.903 -4.501 -5.594 1.00 98.69 105 ILE A O 1
ATOM 873 N N . GLY A 1 106 ? 15.409 -2.872 -5.931 1.00 98.12 106 GLY A N 1
ATOM 874 C CA . GLY A 1 106 ? 16.215 -2.162 -6.924 1.00 98.12 106 GLY A CA 1
ATOM 875 C C . GLY A 1 106 ? 17.315 -1.283 -6.317 1.00 98.12 106 GLY A C 1
ATOM 876 O O . GLY A 1 106 ? 17.447 -1.144 -5.101 1.00 98.12 106 GLY A O 1
ATOM 877 N N . GLY A 1 107 ? 18.117 -0.666 -7.190 1.00 98.00 107 GLY A N 1
ATOM 878 C CA . GLY A 1 107 ? 19.251 0.182 -6.799 1.00 98.00 107 GLY A CA 1
ATOM 879 C C . GLY A 1 107 ? 18.938 1.678 -6.664 1.00 98.00 107 GLY A C 1
ATOM 880 O O . GLY A 1 107 ? 19.664 2.375 -5.963 1.00 98.00 107 GLY A O 1
ATOM 881 N N . ASP A 1 108 ? 17.874 2.171 -7.307 1.00 98.00 108 ASP A N 1
ATOM 882 C CA . ASP A 1 108 ? 17.500 3.595 -7.319 1.00 98.00 108 ASP A CA 1
ATOM 883 C C . ASP A 1 108 ? 15.973 3.750 -7.278 1.00 98.00 108 ASP A C 1
ATOM 885 O O . ASP A 1 108 ? 15.290 3.704 -8.303 1.00 98.00 108 ASP A O 1
ATOM 889 N N . PHE A 1 109 ? 15.435 3.865 -6.060 1.00 97.25 109 PHE A N 1
ATOM 890 C CA . PHE A 1 109 ? 13.990 3.897 -5.826 1.00 97.25 109 PHE A CA 1
ATOM 891 C C . PHE A 1 109 ? 13.319 5.083 -6.527 1.00 97.25 109 PHE A C 1
ATOM 893 O O . PHE A 1 109 ? 12.278 4.922 -7.161 1.00 97.25 109 PHE A O 1
ATOM 900 N N . ASP A 1 110 ? 13.936 6.264 -6.474 1.00 96.25 110 ASP A N 1
ATOM 901 C CA . ASP A 1 110 ? 13.370 7.473 -7.071 1.00 96.25 110 ASP A CA 1
ATOM 902 C C . ASP A 1 110 ? 13.331 7.384 -8.600 1.00 96.25 110 ASP A C 1
ATOM 904 O O . ASP A 1 110 ? 12.358 7.829 -9.221 1.00 96.25 110 ASP A O 1
ATOM 908 N N . ALA A 1 111 ? 14.366 6.819 -9.230 1.00 98.19 111 ALA A N 1
ATOM 909 C CA . ALA A 1 111 ? 14.367 6.582 -10.673 1.00 98.19 111 ALA A CA 1
ATOM 910 C C . ALA A 1 111 ? 13.286 5.572 -11.084 1.00 98.19 111 ALA A C 1
ATOM 912 O O . ALA A 1 111 ? 12.578 5.791 -12.073 1.00 98.19 111 ALA A O 1
ATOM 913 N N . ASP A 1 112 ? 13.109 4.509 -10.304 1.00 98.50 112 ASP A N 1
ATOM 914 C CA . ASP A 1 112 ? 12.113 3.471 -10.561 1.00 98.50 112 ASP A CA 1
ATOM 915 C C . ASP A 1 112 ? 10.677 3.979 -10.385 1.00 98.50 112 ASP A C 1
ATOM 917 O O . ASP A 1 112 ? 9.833 3.747 -11.256 1.00 98.50 112 ASP A O 1
ATOM 921 N N . MET A 1 113 ? 10.401 4.777 -9.350 1.00 96.44 113 MET A N 1
ATOM 922 C CA . MET A 1 113 ? 9.089 5.413 -9.179 1.00 96.44 113 MET A CA 1
ATOM 923 C C . MET A 1 113 ? 8.789 6.425 -10.292 1.00 96.44 113 MET A C 1
ATOM 925 O O . MET A 1 113 ? 7.657 6.488 -10.776 1.00 96.44 113 MET A O 1
ATOM 929 N N . LYS A 1 114 ? 9.790 7.183 -10.767 1.00 96.88 114 LYS A N 1
ATOM 930 C CA . LYS A 1 114 ? 9.627 8.081 -11.929 1.00 96.88 114 LYS A CA 1
ATOM 931 C C . LYS A 1 114 ? 9.319 7.310 -13.210 1.00 96.88 114 LYS A C 1
ATOM 933 O O . LYS A 1 114 ? 8.484 7.755 -13.997 1.00 96.88 114 LYS A O 1
ATOM 938 N N . ARG A 1 115 ? 9.964 6.160 -13.421 1.00 97.94 115 ARG A N 1
ATOM 939 C CA . ARG A 1 115 ? 9.701 5.283 -14.569 1.00 97.94 115 ARG A CA 1
ATOM 940 C C . ARG A 1 115 ? 8.285 4.710 -14.522 1.00 97.94 115 ARG A C 1
ATOM 942 O O . ARG A 1 115 ? 7.593 4.781 -15.533 1.00 97.94 115 ARG A O 1
ATOM 949 N N . MET A 1 116 ? 7.829 4.241 -13.360 1.00 97.06 116 MET A N 1
ATOM 950 C CA . MET A 1 116 ? 6.441 3.807 -13.158 1.00 97.06 116 MET A CA 1
ATOM 951 C C . MET A 1 116 ? 5.448 4.942 -13.441 1.00 97.06 116 MET A C 1
ATOM 953 O O . MET A 1 116 ? 4.476 4.750 -14.163 1.00 97.06 116 MET A O 1
ATOM 957 N N . ALA A 1 117 ? 5.719 6.151 -12.941 1.00 95.38 117 ALA A N 1
ATOM 958 C CA . ALA A 1 117 ? 4.857 7.312 -13.165 1.00 95.38 117 ALA A CA 1
ATOM 959 C C . ALA A 1 117 ? 4.778 7.754 -14.638 1.00 95.38 117 ALA A C 1
ATOM 961 O O . ALA A 1 117 ? 3.821 8.428 -15.028 1.00 95.38 117 ALA A O 1
ATOM 962 N N . ALA A 1 118 ? 5.765 7.388 -15.460 1.00 97.44 118 ALA A N 1
ATOM 963 C CA . ALA A 1 118 ? 5.776 7.639 -16.898 1.00 97.44 118 ALA A CA 1
ATOM 964 C C . ALA A 1 118 ? 5.108 6.521 -17.724 1.00 97.44 118 ALA A C 1
ATOM 966 O O . ALA A 1 118 ? 4.808 6.748 -18.903 1.00 97.44 118 ALA A O 1
ATOM 967 N N . ASP A 1 119 ? 4.868 5.343 -17.138 1.00 97.81 119 ASP A N 1
ATOM 968 C CA . ASP A 1 119 ? 4.254 4.207 -17.822 1.00 97.81 119 ASP A CA 1
ATOM 969 C C . ASP A 1 119 ? 2.789 4.488 -18.188 1.00 97.81 119 ASP A C 1
ATOM 971 O O . ASP A 1 119 ? 1.981 4.944 -17.378 1.00 97.81 119 ASP A O 1
ATOM 975 N N . LYS A 1 120 ? 2.426 4.201 -19.440 1.00 98.12 120 LYS A N 1
ATOM 976 C CA . LYS A 1 120 ? 1.108 4.548 -19.986 1.00 98.12 120 LYS A CA 1
ATOM 977 C C . LYS A 1 120 ? -0.005 3.651 -19.475 1.00 98.12 120 LYS A C 1
ATOM 979 O O . LYS A 1 120 ? -1.127 4.132 -19.317 1.00 98.12 120 LYS A O 1
ATOM 984 N N . VAL A 1 121 ? 0.292 2.382 -19.201 1.00 97.75 121 VAL A N 1
ATOM 985 C CA . VAL A 1 121 ? -0.699 1.453 -18.647 1.00 97.75 121 VAL A CA 1
ATOM 986 C C . VAL A 1 121 ? -1.022 1.847 -17.208 1.00 97.75 121 VAL A C 1
ATOM 988 O O . VAL A 1 121 ? -2.194 1.929 -16.845 1.00 97.75 121 VAL A O 1
ATOM 991 N N . THR A 1 122 ? 0.002 2.185 -16.430 1.00 97.31 122 THR A N 1
ATOM 992 C CA . THR A 1 122 ? -0.115 2.674 -15.054 1.00 97.31 122 THR A CA 1
ATOM 993 C C . THR A 1 122 ? -0.860 4.008 -14.990 1.00 97.31 122 THR A C 1
ATOM 995 O O . THR A 1 122 ? -1.804 4.140 -14.216 1.00 97.31 122 THR A O 1
ATOM 998 N N . GLN A 1 123 ? -0.527 4.972 -15.857 1.00 98.06 123 GLN A N 1
ATOM 999 C CA . GLN A 1 123 ? -1.271 6.235 -15.955 1.00 98.06 123 GLN A CA 1
ATOM 1000 C C . GLN A 1 123 ? -2.757 6.010 -16.256 1.00 98.06 123 GLN A C 1
ATOM 1002 O O . GLN A 1 123 ? -3.608 6.642 -15.634 1.00 98.06 123 GLN A O 1
ATOM 1007 N N . LEU A 1 124 ? -3.082 5.107 -17.191 1.00 98.31 124 LEU A N 1
ATOM 1008 C CA . LEU A 1 124 ? -4.470 4.783 -17.515 1.00 98.31 124 LEU A CA 1
ATOM 1009 C C . LEU A 1 124 ? -5.178 4.124 -16.329 1.00 98.31 124 LEU A C 1
ATOM 1011 O O . LEU A 1 124 ? -6.291 4.520 -16.000 1.00 98.31 124 LEU A O 1
ATOM 1015 N N . TRP A 1 125 ? -4.533 3.167 -15.665 1.00 98.19 125 TRP A N 1
ATOM 1016 C CA . TRP A 1 125 ? -5.055 2.527 -14.459 1.00 98.19 125 TRP A CA 1
ATOM 1017 C C . TRP A 1 125 ? -5.409 3.549 -13.370 1.00 98.19 125 TRP A C 1
ATOM 1019 O O . TRP A 1 125 ? -6.520 3.522 -12.836 1.00 98.19 125 TRP A O 1
ATOM 1029 N N . TRP A 1 126 ? -4.525 4.517 -13.119 1.00 97.62 126 TRP A N 1
ATOM 1030 C CA . TRP A 1 126 ? -4.756 5.581 -12.139 1.00 97.62 126 TRP A CA 1
ATOM 1031 C C . TRP A 1 126 ? -5.981 6.443 -12.444 1.00 97.62 126 TRP A C 1
ATOM 1033 O O . TRP A 1 126 ? -6.652 6.887 -11.515 1.00 97.62 126 TRP A O 1
ATOM 1043 N N . THR A 1 127 ? -6.379 6.595 -13.714 1.00 97.94 127 THR A N 1
ATOM 1044 C CA . THR A 1 127 ? -7.635 7.297 -14.045 1.00 97.94 127 THR A CA 1
ATOM 1045 C C . THR A 1 127 ? -8.889 6.606 -13.496 1.00 97.94 127 THR A C 1
ATOM 1047 O O . THR A 1 127 ? -9.900 7.275 -13.290 1.00 97.94 127 THR A O 1
ATOM 1050 N N . TYR A 1 128 ? -8.827 5.299 -13.217 1.00 97.69 128 TYR A N 1
ATOM 1051 C CA . TYR A 1 128 ? -9.921 4.536 -12.612 1.00 97.69 128 TYR A CA 1
ATOM 1052 C C . TYR A 1 128 ? -9.811 4.474 -11.090 1.00 97.69 128 TYR A C 1
ATOM 1054 O O . TYR A 1 128 ? -10.833 4.511 -10.407 1.00 97.69 128 TYR A O 1
ATOM 1062 N N . THR A 1 129 ? -8.596 4.378 -10.543 1.00 97.00 129 THR A N 1
ATOM 1063 C CA . THR A 1 129 ? -8.398 4.171 -9.101 1.00 97.00 129 THR A CA 1
ATOM 1064 C C . THR A 1 129 ? -8.295 5.457 -8.297 1.00 97.00 129 THR A C 1
ATOM 1066 O O . THR A 1 129 ? -8.839 5.516 -7.195 1.00 97.00 129 THR A O 1
ATOM 1069 N N . ASP A 1 130 ? -7.630 6.491 -8.811 1.00 96.69 130 ASP A N 1
ATOM 1070 C CA . ASP A 1 130 ? -7.382 7.724 -8.056 1.00 96.69 130 ASP A CA 1
ATOM 1071 C C . ASP A 1 130 ? -8.676 8.454 -7.678 1.00 96.69 130 ASP A C 1
ATOM 1073 O O . ASP A 1 130 ? -8.784 8.902 -6.533 1.00 96.69 130 ASP A O 1
ATOM 1077 N N . PRO A 1 131 ? -9.711 8.518 -8.547 1.00 97.31 131 PRO A N 1
ATOM 1078 C CA . PRO A 1 131 ? -10.982 9.121 -8.168 1.00 97.31 131 PRO A CA 1
ATOM 1079 C C . PRO A 1 131 ? -11.661 8.422 -6.991 1.00 97.31 131 PRO A C 1
ATOM 1081 O O . PRO A 1 131 ? -12.432 9.069 -6.291 1.00 97.31 131 PRO A O 1
ATOM 1084 N N . LEU A 1 132 ? -11.400 7.133 -6.753 1.00 97.88 132 LEU A N 1
ATOM 1085 C CA . LEU A 1 132 ? -12.012 6.355 -5.668 1.00 97.88 132 LEU A CA 1
ATOM 1086 C C . LEU A 1 132 ? -11.404 6.673 -4.296 1.00 97.88 132 LEU A C 1
ATOM 1088 O O . LEU A 1 132 ? -12.042 6.439 -3.265 1.00 97.88 132 LEU A O 1
ATOM 1092 N N . GLN A 1 133 ? -10.191 7.220 -4.293 1.00 97.75 133 GLN A N 1
ATOM 1093 C CA . GLN A 1 133 ? -9.390 7.496 -3.111 1.00 97.75 133 GLN A CA 1
ATOM 1094 C C . GLN A 1 133 ? -9.652 8.905 -2.554 1.00 97.75 133 GLN A C 1
ATOM 1096 O O . GLN A 1 133 ? -10.193 9.794 -3.217 1.00 97.75 133 GLN A O 1
ATOM 1101 N N . VAL A 1 134 ? -9.238 9.115 -1.307 1.00 97.06 134 VAL A N 1
ATOM 1102 C CA . VAL A 1 134 ? -9.266 10.396 -0.602 1.00 97.06 134 VAL A CA 1
ATOM 1103 C C . VAL A 1 134 ? -7.867 10.698 -0.095 1.00 97.06 134 VAL A C 1
ATOM 1105 O O . VAL A 1 134 ? -7.330 10.005 0.771 1.00 97.06 134 VAL A O 1
ATOM 1108 N N . ARG A 1 135 ? -7.281 11.773 -0.614 1.00 96.75 135 ARG A N 1
ATOM 1109 C CA . ARG A 1 135 ? -5.983 12.255 -0.155 1.00 96.75 135 ARG A CA 1
ATOM 1110 C C . ARG A 1 135 ? -6.067 12.689 1.311 1.00 96.75 135 ARG A C 1
ATOM 1112 O O . ARG A 1 135 ? -6.843 13.580 1.653 1.00 96.75 135 ARG A O 1
ATOM 1119 N N . LEU A 1 136 ? -5.243 12.084 2.164 1.00 96.25 136 LEU A N 1
ATOM 1120 C CA . LEU A 1 136 ? -5.262 12.346 3.604 1.00 96.25 136 LEU A CA 1
ATOM 1121 C C . LEU A 1 136 ? -4.557 13.666 3.977 1.00 96.25 136 LEU A C 1
ATOM 1123 O O . LEU A 1 136 ? -3.602 14.080 3.304 1.00 96.25 136 LEU A O 1
ATOM 1127 N N . PRO A 1 137 ? -4.960 14.313 5.087 1.00 93.88 137 PRO A N 1
ATOM 1128 C CA . PRO A 1 137 ? -4.226 15.439 5.653 1.00 93.88 137 PRO A CA 1
ATOM 1129 C C . PRO A 1 137 ? -2.751 15.104 5.927 1.00 93.88 137 PRO A C 1
ATOM 1131 O O . PRO A 1 137 ? -2.401 14.047 6.463 1.00 93.88 137 PRO A O 1
ATOM 1134 N N . GLY A 1 138 ? -1.864 16.031 5.558 1.00 91.50 138 GLY A N 1
ATOM 1135 C CA . GLY A 1 138 ? -0.418 15.874 5.727 1.00 91.50 138 GLY A CA 1
ATOM 1136 C C . GLY A 1 138 ? 0.268 14.983 4.686 1.00 91.50 138 GLY A C 1
ATOM 1137 O O . GLY A 1 138 ? 1.468 14.759 4.808 1.00 91.50 138 GLY A O 1
ATOM 1138 N N . ALA A 1 139 ? -0.437 14.493 3.658 1.00 93.50 139 ALA A N 1
ATOM 1139 C CA . ALA A 1 139 ? 0.240 13.951 2.480 1.00 93.50 139 ALA A CA 1
ATOM 1140 C C . ALA A 1 139 ? 1.135 15.045 1.841 1.00 93.50 139 ALA A C 1
ATOM 1142 O O . ALA A 1 139 ? 0.707 16.209 1.783 1.00 93.50 139 ALA A O 1
ATOM 1143 N N . PRO A 1 140 ? 2.351 14.722 1.356 1.00 90.88 140 PRO A N 1
ATOM 1144 C CA . PRO A 1 140 ? 3.225 15.683 0.676 1.00 90.88 140 PRO A CA 1
ATOM 1145 C C . PRO A 1 140 ? 2.574 16.302 -0.565 1.00 90.88 140 PRO A C 1
ATOM 1147 O O . PRO A 1 140 ? 1.756 15.663 -1.232 1.00 90.88 140 PRO A O 1
ATOM 1150 N N . GLN A 1 141 ? 2.918 17.549 -0.898 1.00 90.00 141 GLN A N 1
ATOM 1151 C CA . GLN A 1 141 ? 2.400 18.203 -2.105 1.00 90.00 141 GLN A CA 1
ATOM 1152 C C . GLN A 1 141 ? 2.714 17.357 -3.349 1.00 90.00 141 GLN A C 1
ATOM 1154 O O . GLN A 1 141 ? 3.844 16.923 -3.538 1.00 90.00 141 GLN A O 1
ATOM 1159 N N . GLY A 1 142 ? 1.701 17.113 -4.185 1.00 86.31 142 GLY A N 1
ATOM 1160 C CA . GLY A 1 142 ? 1.827 16.266 -5.377 1.00 86.31 142 GLY A CA 1
ATOM 1161 C C . GLY A 1 142 ? 1.757 14.755 -5.117 1.00 86.31 142 GLY A C 1
ATOM 1162 O O . GLY A 1 142 ? 1.661 14.001 -6.077 1.00 86.31 142 GLY A O 1
ATOM 1163 N N . ALA A 1 143 ? 1.744 14.304 -3.858 1.00 91.19 143 ALA A N 1
ATOM 1164 C CA . ALA A 1 143 ? 1.539 12.901 -3.506 1.00 91.19 143 ALA A CA 1
ATOM 1165 C C . ALA A 1 143 ? 0.069 12.622 -3.163 1.00 91.19 143 ALA A C 1
ATOM 1167 O O . ALA A 1 143 ? -0.563 13.385 -2.423 1.00 91.19 143 ALA A O 1
ATOM 1168 N N . GLN A 1 144 ? -0.453 11.512 -3.685 1.00 94.81 144 GLN A N 1
ATOM 1169 C CA . GLN A 1 144 ? -1.789 11.002 -3.372 1.00 94.81 144 GLN A CA 1
ATOM 1170 C C . GLN A 1 144 ? -1.787 10.187 -2.069 1.00 94.81 144 GLN A C 1
ATOM 1172 O O . GLN A 1 144 ? -2.629 10.398 -1.196 1.00 94.81 144 GLN A O 1
ATOM 1177 N N . TRP A 1 145 ? -0.796 9.304 -1.922 1.00 97.44 145 TRP A N 1
ATOM 1178 C CA . TRP A 1 145 ? -0.593 8.454 -0.751 1.00 97.44 145 TRP A CA 1
ATOM 1179 C C . TRP A 1 145 ? 0.363 9.115 0.247 1.00 97.44 145 TRP A C 1
ATOM 1181 O O . TRP A 1 145 ? 1.291 9.833 -0.136 1.00 97.44 145 TRP A O 1
ATOM 1191 N N . LYS A 1 146 ? 0.141 8.874 1.540 1.00 97.38 146 LYS A N 1
ATOM 1192 C CA . LYS A 1 146 ? 0.998 9.354 2.629 1.00 97.38 146 LYS A CA 1
ATOM 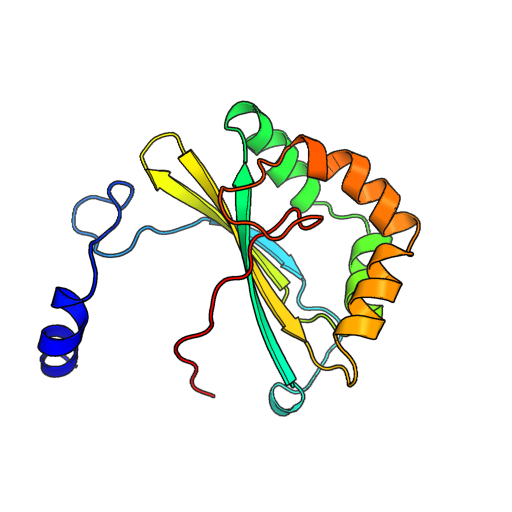1193 C C . LYS A 1 146 ? 1.873 8.205 3.121 1.00 97.38 146 LYS A C 1
ATOM 1195 O O . LYS A 1 146 ? 1.347 7.220 3.627 1.00 97.38 146 LYS A O 1
ATOM 1200 N N . ALA A 1 147 ? 3.190 8.342 2.995 1.00 96.12 147 ALA A N 1
ATOM 1201 C CA . ALA A 1 147 ? 4.139 7.372 3.536 1.00 96.12 147 ALA A CA 1
ATOM 1202 C C . ALA A 1 147 ? 3.956 7.204 5.054 1.00 96.12 147 ALA A C 1
ATOM 1204 O O . ALA A 1 147 ? 3.689 8.186 5.757 1.00 96.12 147 ALA A O 1
ATOM 1205 N N . VAL A 1 148 ? 4.123 5.978 5.547 1.00 96.12 148 VAL A N 1
ATOM 1206 C CA . VAL A 1 148 ? 4.235 5.695 6.982 1.00 96.12 148 VAL A CA 1
ATOM 1207 C C . VAL A 1 148 ? 5.664 5.286 7.318 1.00 96.12 148 VAL A C 1
ATOM 1209 O O . VAL A 1 148 ? 6.356 4.675 6.507 1.00 96.12 148 VAL A O 1
ATOM 1212 N N . GLU A 1 149 ? 6.116 5.664 8.508 1.00 95.88 149 GLU A N 1
ATOM 1213 C CA . GLU A 1 149 ? 7.460 5.355 8.985 1.00 95.88 149 GLU A CA 1
ATOM 1214 C C . GLU A 1 149 ? 7.542 3.898 9.456 1.00 95.88 149 GLU A C 1
ATOM 1216 O O . GLU A 1 149 ? 6.731 3.447 10.267 1.00 95.88 149 GLU A O 1
ATOM 1221 N N . GLU A 1 150 ? 8.539 3.160 8.964 1.00 96.62 150 GLU A N 1
ATOM 1222 C CA . GLU A 1 150 ? 8.905 1.870 9.543 1.00 96.62 150 GLU A CA 1
ATOM 1223 C C . GLU A 1 150 ? 9.654 2.106 10.860 1.00 96.62 150 GLU A C 1
ATOM 1225 O O . GLU A 1 150 ? 10.791 2.569 10.861 1.00 96.62 150 GLU A O 1
ATOM 1230 N N . VAL A 1 151 ? 9.031 1.753 11.986 1.00 95.19 151 VAL A N 1
ATOM 1231 C CA . VAL A 1 151 ? 9.633 1.901 13.327 1.00 95.19 151 VAL A CA 1
ATOM 1232 C C . VAL A 1 151 ? 10.305 0.624 13.840 1.00 95.19 151 VAL A C 1
ATOM 1234 O O . VAL A 1 151 ? 11.039 0.657 14.828 1.00 95.19 151 VAL A O 1
ATOM 1237 N N . PHE A 1 152 ? 10.042 -0.519 13.204 1.00 93.12 152 PHE A N 1
ATOM 1238 C CA . PHE A 1 152 ? 10.582 -1.817 13.599 1.00 93.12 152 PHE A CA 1
ATOM 1239 C C . PHE A 1 152 ? 10.528 -2.821 12.443 1.00 93.12 152 PHE A C 1
ATOM 1241 O O . PHE A 1 152 ? 9.525 -2.908 11.740 1.00 93.12 152 PHE A O 1
ATOM 1248 N N . HIS A 1 153 ? 11.570 -3.647 12.327 1.00 93.44 153 HIS A N 1
ATOM 1249 C CA . HIS A 1 153 ? 11.595 -4.833 11.471 1.00 93.44 153 HIS A CA 1
ATOM 1250 C C . HIS A 1 153 ? 12.532 -5.904 12.043 1.00 93.44 153 HIS A C 1
ATOM 1252 O O . HIS A 1 153 ? 13.536 -5.596 12.693 1.00 93.44 153 HIS A O 1
ATOM 1258 N N . LYS A 1 154 ? 12.228 -7.176 11.772 1.00 90.56 154 LYS A N 1
ATOM 1259 C CA . LYS A 1 154 ? 13.049 -8.336 12.136 1.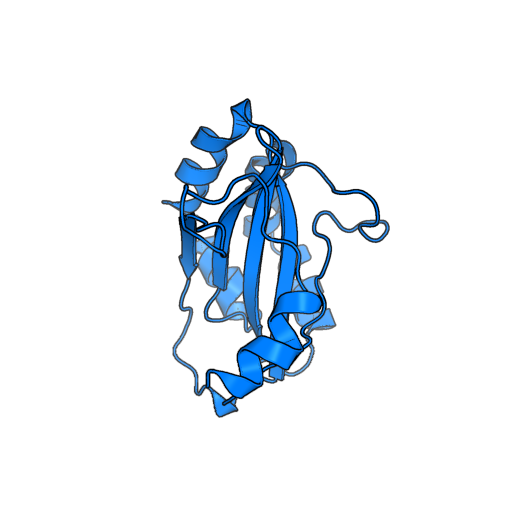00 90.56 154 LYS A CA 1
ATOM 1260 C C . LYS A 1 154 ? 13.112 -9.291 10.939 1.00 90.56 154 LYS A C 1
ATOM 1262 O O . LYS A 1 154 ? 12.072 -9.746 10.477 1.00 90.56 154 LYS A O 1
ATOM 1267 N N . ASN A 1 155 ? 14.329 -9.573 10.465 1.00 79.12 155 ASN A N 1
ATOM 1268 C CA . ASN A 1 155 ? 14.604 -10.604 9.454 1.00 79.12 155 ASN A CA 1
ATOM 1269 C C . ASN A 1 155 ? 14.517 -12.014 10.042 1.00 79.12 155 ASN A C 1
ATOM 1271 O O . ASN A 1 155 ? 14.922 -12.174 11.222 1.00 79.12 155 ASN A O 1
#

pLDDT: mean 95.85, std 4.11, range [69.06, 98.88]